Protein AF-A0ABD2P3T9-F1 (afdb_monomer)

Foldseek 3Di:
DDDDDPDDDDDDDDDDDDWFDKDFPDDPPDDDDDDPQAKDKDARAIDIPPPDDEWAWDDDPNDTHTDDDDPQWDQDPRHIIIGHD

Secondary structure (DSSP, 8-state):
--PPPSSPP----PPP-S-EEEEE-S-TT-PPP--TT--EEE---EEEESPPP---EEEETTEEEEPPPSSSEEE-GGG-EEE--

pLDDT: mean 89.11, std 7.15, range [56.34, 96.25]

InterPro domains:
  IPR007110 Immunoglobulin-like domain [PS50835] (22-85)
  IPR013783 Immunoglobulin-like fold [G3DSA:2.60.40.10] (9-85)
  IPR036179 Immunoglobulin-like domain superfamily [SSF48726] (21-83)

Solvent-accessible surface area (backbone atoms only — not comparable to full-atom values): 5796 Å² total; per-residue (Å²): 136,89,85,78,75,95,65,87,80,88,83,83,87,79,81,78,88,61,84,37,74,72,40,72,78,52,74,89,80,70,83,82,86,79,60,91,78,49,69,47,74,48,79,53,34,59,49,38,32,72,79,69,86,73,87,57,66,44,77,51,97,92,37,83,40,75,59,77,71,55,95,4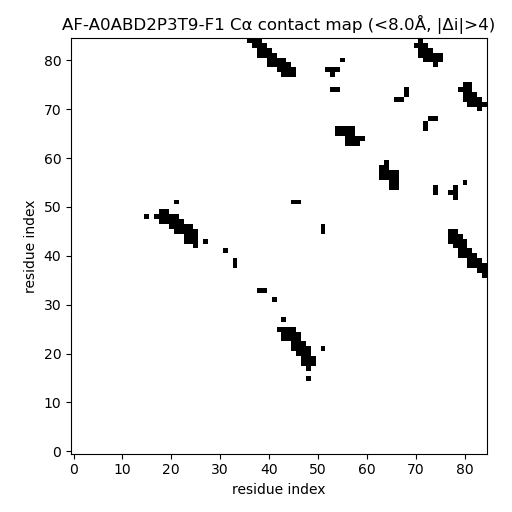8,31,41,77,46,82,68,40,25,40,36,37,53,99

Organism: NCBI:txid559131

Structure (mmCIF, N/CA/C/O backbone):
data_AF-A0ABD2P3T9-F1
#
_entry.id   AF-A0ABD2P3T9-F1
#
loop_
_atom_site.group_PDB
_atom_site.id
_atom_site.type_symbol
_atom_site.label_atom_id
_atom_site.label_alt_id
_atom_site.label_comp_id
_atom_site.label_asym_id
_atom_site.label_entity_id
_atom_site.label_seq_id
_atom_site.pdbx_PDB_ins_code
_atom_site.Cartn_x
_atom_site.Cartn_y
_atom_site.Cartn_z
_atom_site.occupancy
_atom_site.B_iso_or_equiv
_atom_site.auth_seq_id
_atom_site.auth_comp_id
_atom_site.auth_asym_id
_atom_site.auth_atom_id
_atom_site.pdbx_PDB_model_num
ATOM 1 N N . GLU A 1 1 ? -0.020 -29.507 -6.453 1.00 56.34 1 GLU A N 1
ATOM 2 C CA . GLU A 1 1 ? 0.906 -30.101 -7.437 1.00 56.34 1 GLU A CA 1
ATOM 3 C C . GLU A 1 1 ? 1.324 -29.007 -8.411 1.00 56.34 1 GLU A C 1
ATOM 5 O O . GLU A 1 1 ? 0.467 -28.222 -8.801 1.00 56.34 1 GLU A O 1
ATOM 10 N N . VAL A 1 2 ? 2.619 -28.855 -8.699 1.00 74.25 2 VAL A N 1
ATOM 11 C CA . VAL A 1 2 ? 3.128 -27.803 -9.599 1.00 74.25 2 VAL A CA 1
ATOM 12 C C . VAL A 1 2 ? 3.301 -28.418 -10.982 1.00 74.25 2 VAL A C 1
ATOM 14 O O . VAL A 1 2 ? 4.176 -29.258 -11.169 1.00 74.25 2 VAL A O 1
ATOM 17 N N . GLN A 1 3 ? 2.470 -28.014 -11.943 1.00 80.19 3 GLN A N 1
ATOM 18 C CA . GLN A 1 3 ? 2.540 -28.499 -13.320 1.00 80.19 3 GLN A CA 1
ATOM 19 C C . GLN A 1 3 ? 3.374 -27.526 -14.162 1.00 80.19 3 GLN A C 1
ATOM 21 O O . GLN A 1 3 ? 3.060 -26.340 -14.252 1.00 80.19 3 GLN A O 1
ATOM 26 N N . THR A 1 4 ? 4.470 -28.008 -14.743 1.00 86.31 4 THR A N 1
ATOM 27 C CA . THR A 1 4 ? 5.388 -27.194 -15.553 1.00 86.31 4 THR A CA 1
ATOM 28 C C . THR A 1 4 ? 5.022 -27.292 -17.036 1.00 86.31 4 THR A C 1
ATOM 30 O O . THR A 1 4 ? 4.689 -28.366 -17.529 1.00 86.31 4 THR A O 1
ATOM 33 N N . SER A 1 5 ? 5.075 -26.166 -17.754 1.00 84.94 5 SER A N 1
ATOM 34 C CA . SER A 1 5 ? 4.820 -26.117 -19.202 1.00 84.94 5 SER A CA 1
ATOM 35 C C . SER A 1 5 ? 5.889 -26.884 -19.987 1.00 84.94 5 SER A C 1
ATOM 37 O O . SER A 1 5 ? 7.078 -26.742 -19.711 1.00 84.94 5 SER A O 1
ATOM 39 N N . THR A 1 6 ? 5.475 -27.628 -21.018 1.00 91.88 6 THR A N 1
ATOM 40 C CA . THR A 1 6 ? 6.374 -28.272 -21.996 1.00 91.88 6 THR A CA 1
ATOM 41 C C . THR A 1 6 ? 7.101 -27.254 -22.884 1.00 91.88 6 THR A C 1
ATOM 43 O O . THR A 1 6 ? 8.180 -27.540 -23.397 1.00 91.88 6 THR A O 1
ATOM 46 N N . TYR A 1 7 ? 6.531 -26.058 -23.065 1.00 90.50 7 TYR A N 1
ATOM 47 C CA . TYR A 1 7 ? 7.110 -25.003 -23.897 1.00 90.50 7 TYR A CA 1
ATOM 48 C C . TYR A 1 7 ? 7.901 -23.993 -23.058 1.00 90.50 7 TYR A C 1
ATOM 50 O O . TYR A 1 7 ? 7.381 -23.537 -22.030 1.00 90.50 7 TYR A O 1
ATOM 58 N N . PRO A 1 8 ? 9.111 -23.588 -23.499 1.00 88.06 8 PRO A N 1
ATOM 59 C CA . PRO A 1 8 ? 9.878 -22.553 -22.824 1.00 88.06 8 PRO A CA 1
ATOM 60 C C . PRO A 1 8 ? 9.176 -21.196 -22.951 1.00 88.06 8 PRO A C 1
ATOM 62 O O . PRO A 1 8 ? 8.824 -20.755 -24.045 1.00 88.06 8 PRO A O 1
ATOM 65 N N . GLY A 1 9 ? 9.000 -20.509 -21.824 1.00 86.94 9 GLY A N 1
ATOM 66 C CA . GLY A 1 9 ? 8.593 -19.107 -21.808 1.00 86.94 9 GLY A CA 1
ATOM 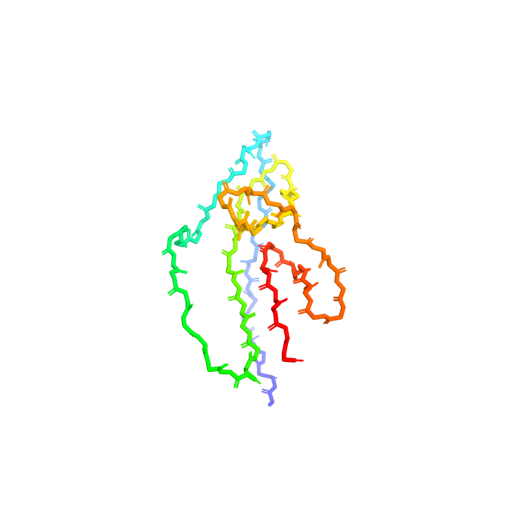67 C C . GLY A 1 9 ? 9.801 -18.203 -22.050 1.00 86.94 9 GLY A C 1
ATOM 68 O O . GLY A 1 9 ? 10.835 -18.368 -21.405 1.00 86.94 9 GLY A O 1
ATOM 69 N N . ARG A 1 10 ? 9.685 -17.227 -22.956 1.00 89.06 10 ARG A N 1
ATOM 70 C CA . ARG A 1 10 ? 10.706 -16.182 -23.112 1.00 89.06 10 ARG A CA 1
ATOM 71 C C . ARG A 1 10 ? 10.369 -15.001 -22.208 1.00 89.06 10 ARG A C 1
ATOM 73 O O . ARG A 1 10 ? 9.369 -14.327 -22.436 1.00 89.06 10 ARG A O 1
ATOM 80 N N . ILE A 1 11 ? 11.228 -14.724 -21.231 1.00 86.81 11 ILE A N 1
ATOM 81 C CA . ILE A 1 11 ? 11.162 -13.516 -20.400 1.00 86.81 11 ILE A CA 1
ATOM 82 C C . ILE A 1 11 ? 12.195 -12.526 -20.938 1.00 86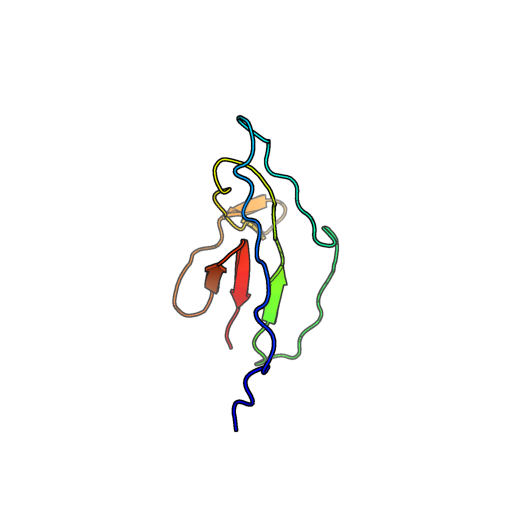.81 11 ILE A C 1
ATOM 84 O O . ILE A 1 11 ? 13.365 -12.870 -21.078 1.00 86.81 11 ILE A O 1
ATOM 88 N N . ILE A 1 12 ? 11.763 -11.305 -21.256 1.00 85.56 12 ILE A N 1
ATOM 89 C CA . ILE A 1 12 ? 12.659 -10.204 -21.623 1.00 85.56 12 ILE A CA 1
ATOM 90 C C . ILE A 1 12 ? 12.663 -9.226 -20.453 1.00 85.56 12 ILE A C 1
ATOM 92 O O . ILE A 1 12 ? 11.633 -8.630 -20.145 1.00 85.56 12 ILE A O 1
ATOM 96 N N . VAL A 1 13 ? 13.815 -9.077 -19.803 1.00 79.19 13 VAL A N 1
ATOM 97 C CA . VAL A 1 13 ? 14.027 -8.069 -18.760 1.00 79.19 13 VAL A CA 1
ATOM 98 C C . VAL A 1 13 ? 14.741 -6.891 -19.413 1.00 79.19 13 VAL A C 1
ATOM 100 O O . VAL A 1 13 ? 15.917 -6.988 -19.747 1.00 79.19 13 VAL A O 1
ATOM 103 N N . THR A 1 14 ? 14.023 -5.797 -19.656 1.00 79.56 14 THR A N 1
ATOM 104 C CA . THR A 1 14 ? 14.624 -4.538 -20.114 1.00 79.56 14 THR A CA 1
ATOM 105 C C . THR A 1 14 ? 14.965 -3.676 -18.911 1.00 79.56 14 THR A C 1
ATOM 107 O O . THR A 1 14 ? 14.080 -3.353 -18.116 1.00 79.56 14 THR A O 1
ATOM 110 N N . GLU A 1 15 ? 16.225 -3.277 -18.788 1.00 78.62 15 GLU A N 1
ATOM 111 C CA . GLU A 1 15 ? 16.631 -2.298 -17.786 1.00 78.62 15 GLU A CA 1
ATOM 112 C C . GLU A 1 15 ? 16.064 -0.917 -18.153 1.00 78.62 15 GLU A C 1
ATOM 114 O O . GLU A 1 15 ? 16.071 -0.528 -19.326 1.00 78.62 15 GLU A O 1
ATOM 119 N N . PRO A 1 16 ? 15.516 -0.169 -17.185 1.00 70.00 16 PRO A N 1
ATOM 120 C CA . PRO A 1 16 ? 15.052 1.186 -17.438 1.00 70.00 16 PRO A CA 1
ATOM 121 C C . PRO A 1 16 ? 16.234 2.101 -17.793 1.00 70.00 16 PRO A C 1
ATOM 123 O O . PRO A 1 16 ? 17.205 2.216 -17.049 1.00 70.00 16 PRO A O 1
ATOM 126 N N . ASN A 1 17 ? 16.132 2.779 -18.937 1.00 72.75 17 ASN A N 1
ATOM 127 C CA . ASN A 1 17 ? 17.131 3.739 -19.397 1.00 72.75 17 ASN A CA 1
ATOM 128 C C . ASN A 1 17 ? 17.018 5.047 -18.595 1.00 72.75 17 ASN A C 1
ATOM 130 O O . ASN A 1 17 ? 16.175 5.894 -18.891 1.00 72.75 17 ASN A O 1
ATOM 134 N N . GLY A 1 18 ? 17.885 5.218 -17.597 1.00 83.12 18 GLY A N 1
ATOM 135 C CA . GLY A 1 18 ? 18.027 6.463 -16.838 1.00 83.12 18 GLY A CA 1
ATOM 136 C C . GLY A 1 18 ? 17.063 6.618 -15.657 1.00 83.12 18 GLY A C 1
ATOM 137 O O . GLY A 1 18 ? 16.266 5.739 -15.340 1.00 83.12 18 GLY A O 1
ATOM 138 N N . ASN A 1 19 ? 17.175 7.755 -14.967 1.00 90.25 19 ASN A N 1
ATOM 139 C CA . ASN A 1 19 ? 16.418 8.039 -13.750 1.00 90.25 19 ASN A CA 1
ATOM 140 C C . ASN A 1 19 ? 14.939 8.331 -14.076 1.00 90.25 19 ASN A C 1
ATOM 142 O O . ASN A 1 19 ? 14.623 9.313 -14.748 1.00 90.25 19 ASN A O 1
ATOM 146 N N . VAL A 1 20 ? 14.034 7.495 -13.575 1.00 91.50 20 VAL A N 1
ATOM 147 C CA . VAL A 1 20 ? 12.581 7.620 -13.715 1.00 91.50 20 VAL A CA 1
ATOM 148 C C . VAL A 1 20 ? 11.989 7.922 -12.346 1.00 91.50 20 VAL A C 1
ATOM 150 O O . VAL A 1 20 ? 12.073 7.106 -11.428 1.00 91.50 20 VAL A O 1
ATOM 153 N N . GLN A 1 21 ? 11.345 9.084 -12.218 1.00 92.50 21 GLN A N 1
ATOM 154 C CA . GLN A 1 21 ? 10.705 9.490 -10.967 1.00 92.50 21 GLN A CA 1
ATOM 155 C C . GLN A 1 21 ? 9.670 8.451 -10.483 1.00 92.50 21 GLN A C 1
ATOM 157 O O . GLN A 1 21 ? 8.927 7.909 -11.311 1.00 92.50 21 GLN A O 1
ATOM 162 N N . PRO A 1 22 ? 9.541 8.226 -9.163 1.00 93.12 22 PRO A N 1
ATOM 163 C CA . PRO A 1 22 ? 8.515 7.344 -8.622 1.00 93.12 22 PRO A CA 1
ATOM 164 C C . PRO A 1 22 ? 7.100 7.811 -8.982 1.00 93.12 22 PRO A C 1
ATOM 166 O O . PRO A 1 22 ? 6.730 8.966 -8.759 1.00 93.12 22 PRO A O 1
ATOM 169 N N . ARG A 1 23 ? 6.285 6.900 -9.513 1.00 92.19 23 ARG A N 1
ATOM 170 C CA . ARG A 1 23 ? 4.862 7.101 -9.803 1.00 92.19 23 ARG A CA 1
ATOM 171 C C . ARG A 1 23 ? 4.048 6.002 -9.143 1.00 92.19 23 ARG A C 1
ATOM 173 O O . ARG A 1 23 ? 4.306 4.826 -9.377 1.00 92.19 23 ARG A O 1
ATOM 180 N N . ILE A 1 24 ? 3.068 6.391 -8.332 1.00 91.94 24 ILE A N 1
ATOM 181 C CA . ILE A 1 24 ? 2.131 5.454 -7.705 1.00 91.94 24 ILE A CA 1
ATOM 182 C C . ILE A 1 24 ? 1.220 4.886 -8.800 1.00 91.94 24 ILE A C 1
ATOM 184 O O . ILE A 1 24 ? 0.599 5.653 -9.533 1.00 91.94 24 ILE A O 1
ATOM 188 N N . ILE A 1 25 ? 1.168 3.558 -8.913 1.00 91.00 25 ILE A N 1
ATOM 189 C CA . ILE A 1 25 ? 0.406 2.828 -9.947 1.00 91.00 25 ILE A CA 1
ATOM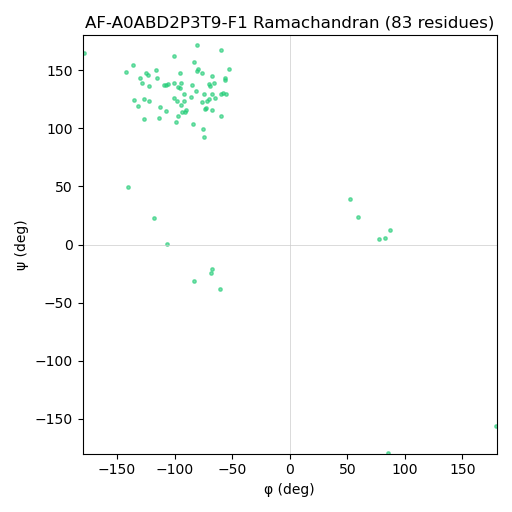 190 C C . ILE A 1 25 ? -0.859 2.151 -9.406 1.00 91.00 25 ILE A C 1
ATOM 192 O O . ILE A 1 25 ? -1.581 1.486 -10.143 1.00 91.00 25 ILE A O 1
ATOM 196 N N . VAL A 1 26 ? -1.119 2.299 -8.110 1.00 88.75 26 VAL A N 1
ATOM 197 C CA . VAL A 1 26 ? -2.352 1.856 -7.453 1.00 88.75 26 VAL A CA 1
ATOM 198 C C . VAL A 1 26 ? -3.292 3.035 -7.249 1.00 88.75 26 VAL A C 1
ATOM 200 O O . VAL A 1 26 ? -2.875 4.193 -7.278 1.00 88.75 26 VAL A O 1
ATOM 203 N N . ASP A 1 27 ? -4.564 2.736 -7.006 1.00 84.00 27 ASP A N 1
ATOM 204 C CA . ASP A 1 27 ? -5.547 3.749 -6.643 1.00 84.00 27 ASP A CA 1
ATOM 205 C C . ASP A 1 27 ? -5.135 4.463 -5.341 1.00 84.00 27 ASP A C 1
ATOM 207 O O . ASP A 1 27 ? -5.124 3.880 -4.254 1.00 84.00 27 ASP A O 1
ATOM 211 N N . LYS A 1 28 ? -4.761 5.740 -5.482 1.00 69.75 28 LYS A N 1
ATOM 212 C CA . LYS A 1 28 ? -4.188 6.586 -4.426 1.00 69.75 28 LYS A CA 1
ATOM 213 C C . LYS A 1 28 ? -5.188 6.906 -3.310 1.00 69.75 28 LYS A C 1
ATOM 215 O O . LYS A 1 28 ? -4.765 7.250 -2.209 1.00 69.75 28 LYS A O 1
ATOM 220 N N . TYR A 1 29 ? -6.490 6.802 -3.579 1.00 70.50 29 TYR A N 1
ATOM 221 C CA . TYR A 1 29 ? -7.557 7.211 -2.658 1.00 70.50 29 TYR A CA 1
ATOM 222 C C . TYR A 1 29 ? -8.450 6.046 -2.230 1.00 70.50 29 TYR A C 1
ATOM 224 O O . TYR A 1 29 ? -9.589 6.244 -1.807 1.00 70.50 29 TYR A O 1
ATOM 232 N N . ASN A 1 30 ? -7.929 4.822 -2.310 1.00 78.00 30 ASN A N 1
ATOM 233 C CA . ASN A 1 30 ? -8.694 3.639 -1.964 1.00 78.00 30 ASN A CA 1
ATOM 234 C C . ASN A 1 30 ? -8.860 3.507 -0.440 1.00 78.00 30 ASN A C 1
ATOM 236 O O . ASN A 1 30 ? -8.009 2.952 0.262 1.00 78.00 30 ASN A O 1
ATOM 240 N N . ALA A 1 31 ? -9.963 4.044 0.080 1.00 83.75 31 ALA A N 1
ATOM 241 C CA . ALA A 1 31 ? -10.344 3.869 1.472 1.00 83.75 31 ALA A CA 1
ATOM 242 C C . ALA A 1 31 ? -10.713 2.401 1.724 1.00 83.75 31 ALA A C 1
ATOM 244 O O . ALA A 1 31 ? -11.695 1.888 1.185 1.00 83.75 31 ALA A O 1
ATOM 245 N N . ARG A 1 32 ? -9.940 1.726 2.578 1.00 86.62 32 ARG A N 1
ATOM 246 C CA . ARG A 1 32 ? -10.230 0.353 3.002 1.00 86.62 32 ARG A CA 1
ATOM 247 C C . ARG A 1 32 ? -10.986 0.351 4.321 1.00 86.62 32 ARG A C 1
ATOM 249 O O . ARG A 1 32 ? -10.613 1.046 5.261 1.00 86.62 32 ARG A O 1
ATOM 256 N N . ARG A 1 33 ? -12.034 -0.468 4.388 1.00 89.50 33 ARG A N 1
ATOM 257 C CA . ARG A 1 33 ? -12.718 -0.837 5.631 1.00 89.50 33 ARG A CA 1
ATOM 258 C C . ARG A 1 33 ? -12.227 -2.221 6.044 1.00 89.50 33 ARG A C 1
ATOM 260 O O . ARG A 1 33 ? -12.067 -3.081 5.183 1.00 89.50 33 ARG A O 1
ATOM 267 N N . SER A 1 34 ? -11.999 -2.423 7.332 1.00 91.06 34 SER A N 1
ATOM 268 C CA . SER A 1 34 ? -11.649 -3.718 7.918 1.00 91.06 34 SER A CA 1
ATOM 269 C C . SER A 1 34 ? -12.448 -3.927 9.196 1.00 91.06 34 SER A C 1
ATOM 271 O O . SER A 1 34 ? -12.875 -2.955 9.829 1.00 91.06 34 SER A O 1
ATOM 273 N N . VAL A 1 35 ? -12.664 -5.184 9.574 1.00 94.50 35 VAL A N 1
ATOM 274 C CA . VAL A 1 35 ? -13.302 -5.510 10.852 1.00 94.50 35 VAL A CA 1
ATOM 275 C C . VAL A 1 35 ? -12.266 -5.402 11.974 1.00 94.50 35 VAL A C 1
ATOM 277 O O . VAL A 1 35 ? -11.062 -5.563 11.765 1.00 94.50 35 VAL A O 1
ATOM 280 N N . LEU A 1 36 ? -12.723 -5.080 13.186 1.00 92.12 36 LEU A N 1
ATOM 281 C CA . LEU A 1 36 ? -11.860 -5.080 14.365 1.00 92.12 36 LEU A CA 1
ATOM 282 C C . LEU A 1 36 ? -11.242 -6.469 14.572 1.00 92.12 36 LEU A C 1
ATOM 284 O O . LEU A 1 36 ? -11.948 -7.473 14.582 1.00 92.12 36 LEU A O 1
ATOM 288 N N . GLY A 1 37 ? -9.924 -6.504 14.768 1.00 91.75 37 GLY A N 1
ATOM 289 C CA . GLY A 1 37 ? -9.174 -7.748 14.949 1.00 91.75 37 GLY A CA 1
ATOM 290 C C . GLY A 1 37 ? -8.797 -8.461 13.648 1.00 91.75 37 GLY A C 1
ATOM 291 O O . GLY A 1 37 ? -8.239 -9.554 13.718 1.00 91.75 37 GLY A O 1
ATOM 292 N N . GLU A 1 38 ? -9.061 -7.865 12.483 1.00 94.31 38 GLU A N 1
ATOM 293 C CA . GLU A 1 38 ? -8.534 -8.343 11.204 1.00 94.31 38 GLU A CA 1
ATOM 294 C C . GLU A 1 38 ? -7.247 -7.616 10.809 1.00 94.31 38 GLU A C 1
ATOM 296 O O . GLU A 1 38 ? -7.070 -6.421 11.065 1.00 94.31 38 GLU A O 1
ATOM 301 N N . ASP A 1 39 ? -6.371 -8.348 10.125 1.00 93.44 39 ASP A N 1
ATOM 302 C CA . ASP A 1 39 ? -5.213 -7.774 9.454 1.00 93.44 39 ASP A CA 1
ATOM 303 C C . ASP A 1 39 ? -5.674 -6.943 8.246 1.00 93.44 39 ASP A C 1
ATOM 305 O O . ASP A 1 39 ? -6.512 -7.376 7.452 1.00 93.44 39 ASP A O 1
ATOM 309 N N . VAL A 1 40 ? -5.073 -5.771 8.045 1.00 93.88 40 VAL A N 1
ATOM 310 C CA . VAL A 1 40 ? -5.332 -4.926 6.872 1.00 93.88 40 VAL A CA 1
ATOM 311 C C . VAL A 1 40 ? -4.029 -4.508 6.209 1.00 93.88 40 VAL A C 1
ATOM 313 O O . VAL A 1 40 ? -3.021 -4.258 6.865 1.00 93.88 40 VAL A O 1
ATOM 316 N N . THR A 1 41 ? -4.039 -4.442 4.878 1.00 92.81 41 THR A N 1
ATOM 317 C CA . THR A 1 41 ? -2.887 -3.996 4.088 1.00 92.81 41 THR A CA 1
ATOM 318 C C . THR A 1 41 ? -3.270 -2.803 3.220 1.00 92.81 41 THR A C 1
ATOM 320 O O . THR A 1 41 ? -4.204 -2.883 2.420 1.00 92.81 41 THR A O 1
ATOM 323 N N . LEU A 1 42 ? -2.545 -1.695 3.372 1.00 92.75 42 LEU A N 1
ATOM 324 C CA . LEU A 1 42 ? -2.726 -0.474 2.589 1.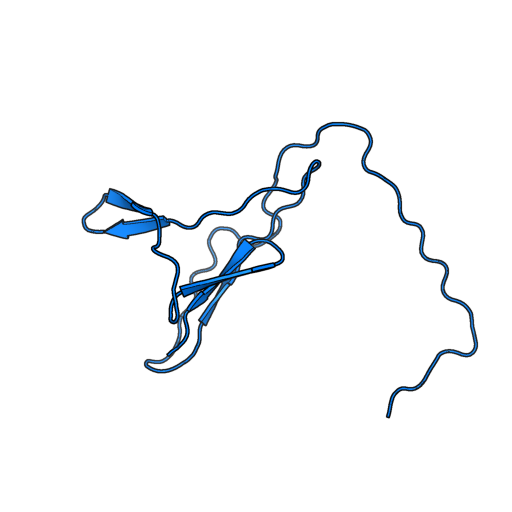00 92.75 42 LEU A CA 1
ATOM 325 C C . LEU A 1 42 ? -1.702 -0.432 1.443 1.00 92.75 42 LEU A C 1
ATOM 327 O O . LEU A 1 42 ? -0.501 -0.525 1.707 1.00 92.75 42 LEU A O 1
ATOM 331 N N . PRO A 1 43 ? -2.132 -0.310 0.174 1.00 92.12 43 PRO A N 1
ATOM 332 C CA . PRO A 1 43 ? -1.214 -0.305 -0.955 1.00 92.12 43 PRO A CA 1
ATOM 333 C C . PRO A 1 43 ? -0.632 1.088 -1.230 1.00 92.12 43 PRO A C 1
ATOM 335 O O . PRO A 1 43 ? -1.358 2.075 -1.259 1.00 92.12 43 PRO A O 1
ATOM 338 N N . CYS A 1 44 ? 0.671 1.156 -1.509 1.00 91.44 44 CYS A N 1
ATOM 339 C CA . CYS A 1 44 ? 1.347 2.349 -2.036 1.00 91.44 44 CYS A CA 1
ATOM 340 C C . CYS A 1 44 ? 2.393 1.932 -3.081 1.00 91.44 44 CYS A C 1
ATOM 342 O O . CYS A 1 44 ? 3.555 2.307 -3.010 1.00 91.44 44 CYS A O 1
ATOM 344 N N . VAL A 1 45 ? 1.996 1.086 -4.033 1.00 92.31 45 VAL A N 1
ATOM 345 C CA . VAL A 1 45 ? 2.922 0.540 -5.033 1.00 92.31 45 VAL A CA 1
ATOM 346 C C . VAL A 1 45 ? 3.325 1.627 -6.020 1.00 92.31 45 VAL A C 1
ATOM 348 O O . VAL A 1 45 ? 2.463 2.228 -6.669 1.00 92.31 45 VAL A O 1
ATOM 351 N N . ALA A 1 46 ? 4.632 1.856 -6.152 1.00 92.25 46 ALA A N 1
ATOM 352 C CA . ALA A 1 46 ? 5.195 2.827 -7.075 1.00 92.25 46 ALA A CA 1
ATOM 353 C C . ALA A 1 46 ? 6.200 2.196 -8.046 1.00 92.25 46 ALA A C 1
ATOM 355 O O . ALA A 1 46 ? 6.949 1.282 -7.700 1.00 92.25 46 ALA A O 1
ATOM 356 N N . GLN A 1 47 ? 6.232 2.726 -9.265 1.00 91.31 47 GLN A N 1
ATOM 357 C CA . GLN A 1 47 ? 7.232 2.415 -10.281 1.00 91.31 47 GLN A CA 1
ATOM 358 C C . GLN A 1 47 ? 8.180 3.593 -10.455 1.00 91.31 47 GLN A C 1
ATOM 360 O O . GLN A 1 47 ? 7.748 4.741 -10.508 1.00 91.31 47 GLN A O 1
ATOM 365 N N . GLY A 1 48 ? 9.468 3.303 -10.557 1.00 91.56 48 GLY A N 1
ATOM 366 C CA . GLY A 1 48 ? 10.526 4.284 -10.755 1.00 91.56 48 GLY A CA 1
ATOM 367 C C . GLY A 1 48 ? 11.871 3.578 -10.863 1.00 91.56 48 GLY A C 1
ATOM 368 O O . GLY A 1 48 ? 11.984 2.396 -10.528 1.00 91.56 48 GLY A O 1
ATOM 369 N N . HIS A 1 49 ? 12.874 4.299 -11.348 1.00 92.12 49 HIS A N 1
ATOM 370 C CA . HIS A 1 49 ? 14.250 3.830 -11.390 1.00 92.12 49 HIS A CA 1
ATOM 371 C C . HIS A 1 49 ? 15.180 4.950 -10.921 1.00 92.12 49 HIS A C 1
ATOM 373 O O . HIS A 1 49 ? 15.141 6.001 -11.545 1.00 92.12 49 HIS A O 1
ATOM 379 N N . PRO A 1 50 ? 16.032 4.754 -9.900 1.00 92.19 50 PRO A N 1
ATOM 380 C CA . PRO A 1 50 ? 16.167 3.549 -9.078 1.00 92.19 50 PRO A CA 1
ATOM 381 C C . PRO A 1 50 ? 14.883 3.168 -8.326 1.00 92.19 50 PRO A C 1
ATOM 383 O O . PRO A 1 50 ? 13.928 3.943 -8.264 1.00 92.19 50 PRO A O 1
ATOM 386 N N . VAL A 1 51 ? 14.851 1.950 -7.777 1.00 89.75 51 VAL A N 1
ATOM 387 C CA . VAL A 1 51 ? 13.689 1.448 -7.026 1.00 89.75 51 VAL A CA 1
ATOM 388 C C . VAL A 1 51 ? 13.343 2.431 -5.893 1.00 89.75 51 VAL A C 1
ATOM 390 O O . VAL A 1 51 ? 14.236 2.806 -5.130 1.00 89.75 51 VAL A O 1
ATOM 393 N N . PRO A 1 52 ? 12.075 2.863 -5.763 1.00 92.50 52 PRO A N 1
ATOM 394 C CA . PRO A 1 52 ? 11.688 3.855 -4.766 1.00 92.50 52 PRO A CA 1
ATOM 395 C C . PRO A 1 52 ? 11.809 3.336 -3.330 1.00 92.50 52 PRO A C 1
ATOM 397 O O . PRO A 1 52 ? 11.498 2.181 -3.037 1.00 92.50 52 PRO A O 1
ATOM 400 N N . GLY A 1 53 ? 12.196 4.234 -2.423 1.00 93.25 53 GLY A N 1
ATOM 401 C CA . GLY A 1 53 ? 12.052 4.041 -0.982 1.00 93.25 53 GLY A CA 1
ATOM 402 C C . GLY A 1 53 ? 10.629 4.356 -0.518 1.00 93.25 53 GLY A C 1
ATOM 403 O O . GLY A 1 53 ? 9.960 5.224 -1.081 1.00 93.25 53 GLY A O 1
ATOM 404 N N . TYR A 1 54 ? 10.178 3.674 0.533 1.00 93.44 54 TYR A N 1
ATOM 405 C CA . TYR A 1 54 ? 8.813 3.788 1.044 1.00 93.44 54 TYR A CA 1
ATOM 406 C C . TYR A 1 54 ? 8.796 4.218 2.508 1.00 93.44 54 TYR A C 1
ATOM 408 O O . TYR A 1 54 ? 9.537 3.688 3.332 1.00 93.44 54 TYR A O 1
ATOM 416 N N . TYR A 1 55 ? 7.906 5.151 2.836 1.00 93.19 55 TYR A N 1
ATOM 417 C CA . TYR A 1 55 ? 7.587 5.541 4.204 1.00 93.19 55 TYR A CA 1
ATOM 418 C C . TYR A 1 55 ? 6.091 5.821 4.310 1.00 93.19 55 TYR A C 1
ATOM 420 O O . TYR A 1 55 ? 5.464 6.292 3.361 1.00 93.19 55 TYR A O 1
ATOM 428 N N . TRP A 1 56 ? 5.523 5.554 5.480 1.00 93.56 56 TRP A N 1
ATOM 429 C CA . TRP A 1 56 ? 4.115 5.802 5.755 1.00 93.56 56 TRP A CA 1
ATOM 430 C C . TRP A 1 56 ? 3.964 6.872 6.825 1.00 93.56 56 TRP A C 1
ATOM 432 O O . TRP A 1 56 ? 4.743 6.946 7.778 1.00 93.56 56 TRP A O 1
ATOM 442 N N . LYS A 1 57 ? 2.943 7.709 6.660 1.00 94.19 57 LYS A N 1
ATOM 443 C CA . LYS A 1 57 ? 2.529 8.705 7.645 1.00 94.19 57 LYS A CA 1
ATOM 444 C C . LYS A 1 57 ? 1.056 8.496 7.964 1.00 94.19 57 LYS A C 1
ATOM 446 O O . LYS A 1 57 ? 0.289 8.072 7.103 1.00 94.19 57 LYS A O 1
ATOM 451 N N . ARG A 1 58 ? 0.682 8.793 9.201 1.00 92.69 58 ARG A N 1
ATOM 452 C CA . ARG A 1 58 ? -0.702 8.822 9.668 1.00 92.69 58 ARG A CA 1
ATOM 453 C C . ARG A 1 58 ? -1.063 10.234 10.087 1.00 92.69 58 ARG A C 1
ATOM 455 O O . ARG A 1 58 ? -0.207 10.983 10.554 1.00 92.69 58 ARG A O 1
ATOM 462 N N . GLU A 1 59 ? -2.328 10.573 9.942 1.00 94.19 59 GLU A N 1
ATOM 463 C CA . GLU A 1 59 ? -2.848 11.835 10.436 1.00 94.19 59 GLU A CA 1
ATOM 464 C C . GLU A 1 59 ? -3.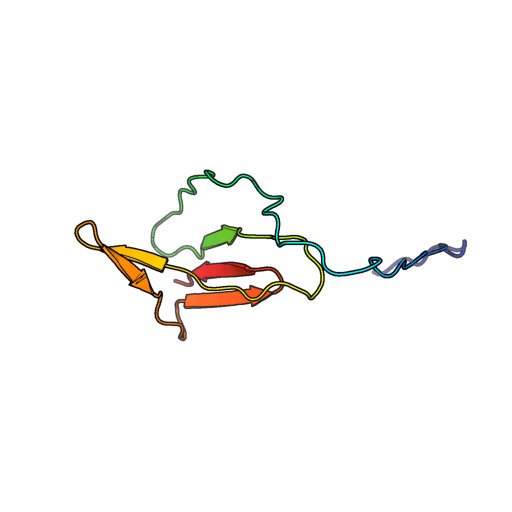254 11.687 11.906 1.00 94.19 59 GLU A C 1
ATOM 466 O O . GLU A 1 59 ? -3.990 10.771 12.272 1.00 94.19 59 GLU A O 1
ATOM 471 N N . LEU A 1 60 ? -2.741 12.570 12.758 1.00 93.88 60 LEU A N 1
ATOM 472 C CA . LEU A 1 60 ? -3.090 12.678 14.169 1.00 93.88 60 LEU A CA 1
ATOM 473 C C . LEU A 1 60 ? -3.361 14.148 14.472 1.00 93.88 60 LEU A C 1
ATOM 475 O O . LEU A 1 60 ? -2.467 14.971 14.311 1.00 93.88 60 LEU A O 1
ATOM 479 N N . GLN A 1 61 ? -4.582 14.479 14.902 1.00 93.75 61 GLN A N 1
ATOM 480 C CA . GLN A 1 61 ? -4.965 15.853 15.273 1.00 93.75 61 GLN A CA 1
ATOM 481 C C . GLN A 1 61 ? -4.633 16.897 14.179 1.00 93.75 61 GLN A C 1
ATOM 483 O O . GLN A 1 61 ? -4.169 17.995 14.474 1.00 93.75 61 GLN A O 1
ATOM 488 N N . GLY A 1 62 ? -4.827 16.541 12.903 1.00 93.50 62 GLY A N 1
ATOM 489 C CA . GLY A 1 62 ? -4.519 17.408 11.757 1.00 93.50 62 GLY A CA 1
ATOM 490 C C . GLY A 1 62 ? -3.033 17.491 11.384 1.00 93.50 62 GLY A C 1
ATOM 491 O O . GLY A 1 62 ? -2.666 18.247 10.487 1.00 93.50 62 GLY A O 1
ATOM 492 N N . GLN A 1 63 ? -2.158 16.724 12.042 1.00 94.94 63 GLN A N 1
ATOM 493 C CA . GLN A 1 63 ? -0.734 16.649 11.720 1.00 94.94 63 GLN A CA 1
ATOM 494 C C . GLN A 1 63 ? -0.364 15.305 11.091 1.00 94.94 63 GLN A C 1
ATOM 496 O O . GLN A 1 63 ? -0.762 14.239 11.558 1.00 94.94 63 GLN A O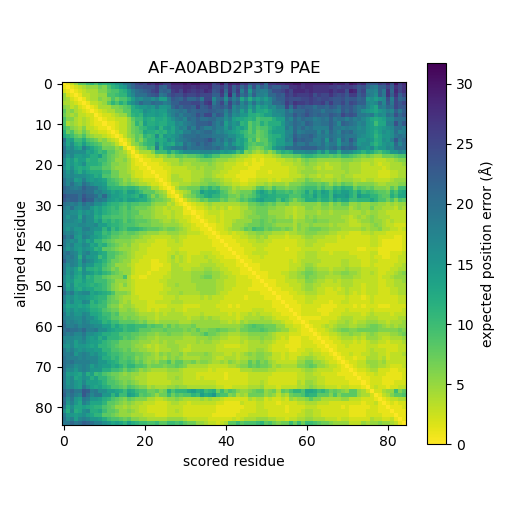 1
ATOM 501 N N . SER A 1 64 ? 0.461 15.349 10.042 1.00 95.31 64 SER A N 1
ATOM 502 C CA . SER A 1 64 ? 0.998 14.152 9.392 1.00 95.31 64 SER A CA 1
ATOM 503 C C . SER A 1 64 ? 2.242 13.650 10.133 1.00 95.31 64 SER A C 1
ATOM 505 O O . SER A 1 64 ? 3.339 14.175 9.947 1.00 95.31 64 SER A O 1
ATOM 507 N N . VAL A 1 65 ? 2.095 12.577 10.906 1.00 96.25 65 VAL A N 1
ATOM 508 C CA . VAL A 1 65 ? 3.155 11.983 11.737 1.00 96.25 65 VAL A CA 1
ATOM 509 C C . VAL A 1 65 ? 3.669 10.679 11.108 1.00 96.25 65 VAL A C 1
ATOM 511 O O . VAL A 1 65 ? 2.857 9.888 10.623 1.00 96.25 65 VAL A O 1
ATOM 514 N N . PRO A 1 66 ? 4.989 10.404 11.099 1.00 94.50 66 PRO A N 1
ATOM 515 C CA . PRO A 1 66 ? 5.524 9.120 10.648 1.00 94.50 66 PRO A CA 1
ATOM 516 C C . PRO A 1 66 ? 4.924 7.933 11.406 1.00 94.50 66 PRO A C 1
ATOM 518 O O . PRO A 1 66 ? 4.701 7.990 12.617 1.00 94.50 66 PRO A O 1
ATOM 521 N N . VAL A 1 67 ? 4.670 6.842 10.690 1.00 94.44 67 VAL A N 1
ATOM 522 C CA . VAL A 1 67 ? 4.239 5.585 11.302 1.00 94.44 67 VAL A CA 1
ATOM 523 C C . VAL A 1 67 ? 5.450 4.910 11.947 1.00 94.44 67 VAL A C 1
ATOM 525 O O . VAL A 1 67 ? 6.439 4.635 11.271 1.00 94.44 67 VAL A O 1
ATOM 528 N N . ALA A 1 68 ? 5.371 4.632 13.249 1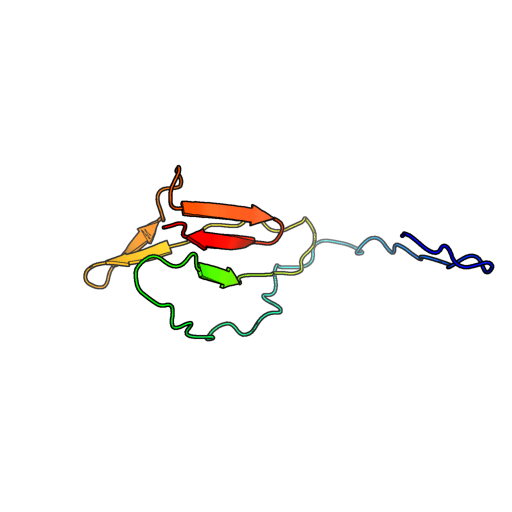.00 93.12 68 ALA A N 1
ATOM 529 C CA . ALA A 1 68 ? 6.378 3.838 13.945 1.00 93.12 68 ALA A CA 1
ATOM 530 C C . ALA A 1 68 ? 6.228 2.363 13.547 1.00 93.12 68 ALA A C 1
ATOM 532 O O . ALA A 1 68 ? 5.183 1.757 13.792 1.00 93.12 68 ALA A O 1
ATOM 533 N N . LEU A 1 69 ? 7.257 1.813 12.901 1.00 92.88 69 LEU A N 1
ATOM 534 C CA . LEU A 1 69 ? 7.293 0.404 12.515 1.00 92.88 69 LEU A CA 1
ATOM 535 C C . LEU A 1 69 ? 7.587 -0.476 13.736 1.00 92.88 69 LEU A C 1
ATOM 537 O O . LEU A 1 69 ? 8.310 -0.065 14.642 1.00 92.88 69 LEU A O 1
ATOM 541 N N . GLY A 1 70 ? 7.028 -1.683 13.757 1.00 91.00 70 GLY A N 1
ATOM 542 C CA . GLY A 1 70 ? 7.162 -2.635 14.859 1.00 91.00 70 GLY A CA 1
ATOM 543 C C . GLY A 1 70 ? 6.376 -3.916 14.589 1.00 91.00 70 GLY A C 1
ATOM 544 O O . GLY A 1 70 ? 6.079 -4.223 13.439 1.00 91.00 70 GLY A O 1
ATOM 545 N N . GLU A 1 71 ? 5.990 -4.642 15.639 1.00 91.00 71 GLU A N 1
ATOM 546 C CA . GLU A 1 71 ? 5.259 -5.916 15.501 1.00 91.00 71 GLU A CA 1
ATOM 547 C C . GLU A 1 71 ? 3.911 -5.755 14.789 1.00 91.00 71 GLU A C 1
ATOM 549 O O . GLU A 1 71 ? 3.530 -6.584 13.964 1.00 91.00 71 GLU A O 1
ATOM 554 N N . ARG A 1 72 ? 3.206 -4.655 15.081 1.00 92.94 72 ARG A N 1
ATOM 555 C CA . ARG A 1 72 ? 1.879 -4.384 14.523 1.00 92.94 72 ARG A CA 1
ATOM 556 C C . ARG A 1 72 ? 1.909 -3.760 13.130 1.00 92.94 72 ARG A C 1
ATOM 558 O O . ARG A 1 72 ? 0.979 -3.923 12.349 1.00 92.94 72 ARG A O 1
ATOM 565 N N . LEU A 1 73 ? 2.936 -2.966 12.842 1.00 95.19 73 LEU A N 1
ATOM 566 C CA . LEU A 1 73 ? 2.994 -2.082 11.680 1.00 95.19 73 LEU A CA 1
ATOM 567 C C . LEU A 1 73 ? 4.274 -2.369 10.909 1.00 95.19 73 LEU A C 1
ATOM 569 O O . LEU A 1 73 ? 5.365 -2.016 11.354 1.00 95.19 73 LEU A O 1
ATOM 573 N N . THR A 1 74 ? 4.138 -3.001 9.747 1.00 95.25 74 THR A N 1
ATOM 574 C CA . THR A 1 74 ? 5.274 -3.418 8.917 1.00 95.25 74 THR A CA 1
ATOM 575 C C . THR A 1 74 ? 5.110 -2.925 7.487 1.00 95.25 74 THR A C 1
ATOM 577 O O . THR A 1 74 ? 4.016 -2.955 6.925 1.00 95.25 74 THR A O 1
ATOM 580 N N . ILE A 1 75 ? 6.201 -2.454 6.883 1.00 94.06 75 ILE A N 1
ATOM 581 C CA . ILE A 1 75 ? 6.233 -2.145 5.451 1.00 94.06 75 ILE A CA 1
ATOM 582 C C . ILE A 1 75 ? 6.699 -3.406 4.733 1.00 94.06 75 ILE A C 1
ATOM 584 O O . ILE A 1 75 ? 7.831 -3.849 4.919 1.00 94.06 75 ILE A O 1
ATOM 588 N N . LEU A 1 76 ? 5.814 -3.996 3.935 1.00 91.12 76 LEU A N 1
ATOM 589 C CA . LEU A 1 76 ? 6.154 -5.103 3.052 1.00 91.12 76 LEU A CA 1
ATOM 590 C C . LEU A 1 76 ? 6.821 -4.569 1.775 1.00 91.12 76 LEU A C 1
ATOM 592 O O . LEU A 1 76 ? 6.861 -3.361 1.511 1.00 91.12 76 LEU A O 1
ATOM 596 N N . SER A 1 77 ? 7.331 -5.484 0.952 1.00 82.00 77 SER A N 1
ATOM 597 C CA . SER A 1 77 ? 7.893 -5.147 -0.354 1.00 82.00 77 SER A CA 1
ATOM 598 C C . SER A 1 77 ? 6.913 -4.333 -1.209 1.00 82.00 77 SER A C 1
ATOM 600 O O . SER A 1 77 ? 5.692 -4.429 -1.075 1.00 82.00 77 SER A O 1
ATOM 602 N N . ALA A 1 78 ? 7.473 -3.494 -2.086 1.00 82.38 78 ALA A N 1
ATOM 603 C CA . ALA A 1 78 ? 6.720 -2.612 -2.979 1.00 82.38 78 ALA A CA 1
ATOM 604 C C . ALA A 1 78 ? 5.789 -1.597 -2.274 1.00 82.38 78 ALA A C 1
ATOM 606 O O . ALA A 1 78 ? 4.840 -1.112 -2.883 1.00 82.38 78 ALA A O 1
ATOM 607 N N . GLY A 1 79 ? 6.053 -1.249 -1.009 1.00 90.38 79 GLY A N 1
ATOM 608 C CA . GLY A 1 79 ? 5.406 -0.115 -0.342 1.00 90.38 79 GLY A CA 1
ATOM 609 C C . GLY A 1 79 ? 4.076 -0.408 0.340 1.00 90.38 79 GLY A C 1
ATOM 610 O O . GLY A 1 79 ? 3.380 0.529 0.728 1.00 90.38 79 GLY A O 1
ATOM 611 N N . LEU A 1 80 ? 3.703 -1.677 0.511 1.00 92.81 80 LEU A N 1
ATOM 612 C CA . LEU A 1 80 ? 2.4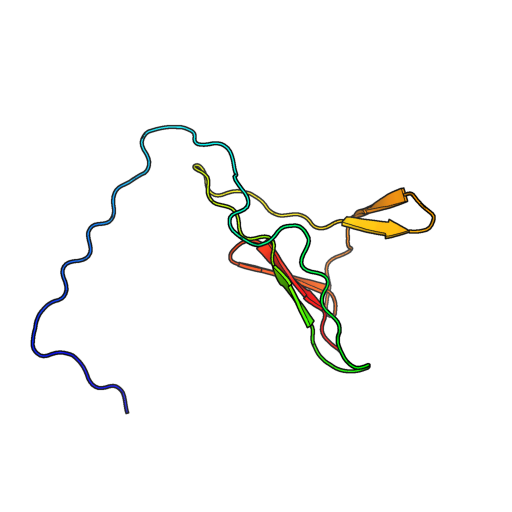80 -2.047 1.225 1.00 92.81 80 LEU A CA 1
ATOM 613 C C . LEU A 1 80 ? 2.666 -1.858 2.740 1.00 92.81 80 LEU A C 1
ATOM 615 O O . LEU A 1 80 ? 3.618 -2.388 3.304 1.00 92.81 80 LEU A O 1
ATOM 619 N N . LEU A 1 81 ? 1.754 -1.160 3.418 1.00 94.44 81 LEU A N 1
ATOM 620 C CA . LEU A 1 81 ? 1.727 -1.115 4.885 1.00 94.44 81 LEU A CA 1
ATOM 621 C C . LEU A 1 81 ? 0.791 -2.196 5.409 1.00 94.44 81 LEU A C 1
ATOM 623 O O . LEU A 1 81 ? -0.419 -2.110 5.205 1.00 94.44 81 LEU A O 1
ATOM 627 N N . ARG A 1 82 ? 1.340 -3.184 6.110 1.00 94.56 82 ARG A N 1
ATOM 628 C CA . ARG A 1 82 ? 0.570 -4.194 6.830 1.00 94.56 82 ARG A CA 1
ATOM 629 C C . ARG A 1 82 ? 0.346 -3.746 8.268 1.00 94.56 82 ARG A C 1
ATOM 631 O O . ARG A 1 82 ? 1.291 -3.396 8.974 1.00 94.56 82 ARG A O 1
ATOM 638 N N . ILE A 1 83 ? -0.911 -3.806 8.682 1.00 94.81 83 ILE A N 1
ATOM 639 C CA . ILE A 1 83 ? -1.373 -3.601 10.048 1.00 94.81 83 ILE A CA 1
ATOM 640 C C . ILE A 1 83 ? -1.911 -4.946 10.526 1.00 94.81 83 ILE A C 1
ATOM 642 O O . ILE A 1 83 ? -2.938 -5.401 10.022 1.00 94.81 83 ILE A O 1
ATOM 646 N N . SER A 1 84 ? -1.204 -5.601 11.439 1.00 94.12 84 SER A N 1
ATOM 647 C CA . SER A 1 84 ? -1.668 -6.839 12.066 1.00 94.12 84 SER A CA 1
ATOM 648 C C . SER A 1 84 ? -2.607 -6.562 13.241 1.00 94.12 84 SER A C 1
ATOM 650 O O . SER A 1 84 ? -2.623 -5.459 13.813 1.00 94.12 84 SER A O 1
ATOM 652 N N . LYS A 1 85 ? -3.431 -7.559 13.562 1.00 89.44 85 LYS A N 1
ATOM 653 C CA . LYS A 1 85 ? -4.239 -7.577 14.784 1.00 89.44 85 LYS A CA 1
ATOM 654 C C . LYS A 1 85 ? -3.388 -7.618 16.052 1.00 89.44 85 LYS A C 1
ATOM 656 O O . LYS A 1 85 ? -2.349 -8.316 16.047 1.00 89.44 85 LYS A O 1
#

Sequence (85 aa):
EVQTSTYPGRIIVTEPNGNVQPRIIVDKYNARRSVLGEDVTLPCVAQGHPVPGYYWKRELQGQSVPVALGERLTILSAGLLRISK

Mean predicted aligned error: 7.95 Å

Nearest PDB structures (foldseek):
  6zr7-assembly1_AAA  TM=7.293E-01  e=7.726E-03  Homo sapiens
  2id5-assembly1_C  TM=7.738E-01  e=3.353E-02  Homo sapiens
  6s9f-assembly2_B  TM=7.680E-01  e=3.031E-01  Drosophila melanogaster
  6s9f-assembly1_A  TM=6.900E-01  e=4.115E-01  Drosophila melanogaster

Radius of gyration: 17.78 Å; Cα contacts (8 Å, |Δi|>4): 109; chains: 1; bounding box: 31×48×39 Å